Protein AF-A0A2N1ML15-F1 (afdb_monomer_lite)

Secondary structure (DSSP, 8-state):
-HHHHHHHHHHHHHHHHHHHHHHHHTT-SS--HHHHHHHHHHTTSS-SSS-HHHHHHHHS-HHHHHHHS-EEETTTEEES-------------PPPP-

pLDDT: mean 84.33, std 17.14, range [41.22, 97.44]

Foldseek 3Di:
DVVVVVVVVVVVVVLVVQQCVVCVVVVHNDRDPVSVVVVCVVVVNDDPVHHPLNVCVPPPDPVVSQQPDWDADPVRDIPPPPPPPCPPPDPDDDDDDD

Radius of gyration: 20.52 Å; chains: 1; bounding box: 38×36×74 Å

Structure (mmCIF, N/CA/C/O backbone):
data_AF-A0A2N1ML15-F1
#
_entry.id   AF-A0A2N1ML15-F1
#
loop_
_atom_site.group_PDB
_atom_site.id
_atom_site.type_symbol
_atom_site.label_atom_id
_atom_site.label_alt_id
_atom_site.label_comp_id
_atom_site.label_asym_id
_atom_site.label_entity_id
_atom_site.label_seq_id
_atom_site.pdbx_PDB_ins_code
_atom_site.Cartn_x
_atom_site.Cartn_y
_atom_site.Cartn_z
_atom_site.occupancy
_atom_site.B_iso_or_equiv
_atom_site.auth_seq_id
_atom_site.auth_comp_id
_atom_site.auth_asym_id
_atom_site.auth_atom_id
_atom_site.pdbx_PDB_model_num
ATOM 1 N N . MET A 1 1 ? -11.035 11.402 -21.903 1.00 62.81 1 MET A N 1
ATOM 2 C CA . MET A 1 1 ? -11.259 10.092 -21.250 1.00 62.81 1 MET A CA 1
ATOM 3 C C . MET A 1 1 ? -10.051 9.165 -21.411 1.00 62.81 1 MET A C 1
ATOM 5 O O . MET A 1 1 ? -9.718 8.501 -20.445 1.00 62.81 1 MET A O 1
ATOM 9 N N . GLN A 1 2 ? -9.339 9.201 -22.548 1.00 78.75 2 GLN A N 1
ATOM 10 C CA . GLN A 1 2 ? -8.120 8.407 -22.792 1.00 78.75 2 GLN A CA 1
ATOM 11 C C . GLN A 1 2 ? -7.004 8.601 -21.740 1.00 78.75 2 GLN A C 1
ATOM 13 O O . GLN A 1 2 ? -6.493 7.626 -21.214 1.00 78.75 2 GLN A O 1
ATOM 18 N N . MET A 1 3 ? -6.733 9.845 -21.321 1.00 87.25 3 MET A N 1
ATOM 19 C CA . MET A 1 3 ? -5.673 10.161 -20.341 1.00 87.25 3 MET A CA 1
ATOM 20 C C . MET A 1 3 ? -5.790 9.411 -19.003 1.00 87.25 3 MET A C 1
ATOM 22 O O . MET A 1 3 ? -4.783 9.069 -18.396 1.00 87.25 3 MET A O 1
ATOM 26 N N . ALA A 1 4 ? -7.013 9.167 -18.518 1.00 90.56 4 ALA A N 1
ATOM 27 C CA . ALA A 1 4 ? -7.216 8.448 -17.259 1.00 90.56 4 ALA A CA 1
ATOM 28 C C . ALA A 1 4 ? -6.946 6.945 -17.414 1.00 90.56 4 ALA A C 1
ATOM 30 O O . ALA A 1 4 ? -6.452 6.305 -16.489 1.00 90.56 4 ALA A O 1
ATOM 31 N N . PHE A 1 5 ? -7.264 6.390 -18.586 1.00 93.38 5 PHE A N 1
ATOM 32 C CA . PHE A 1 5 ? -6.967 5.000 -18.903 1.00 93.38 5 PHE A CA 1
ATOM 33 C C . PHE A 1 5 ? -5.456 4.785 -19.013 1.00 93.38 5 PHE A C 1
ATOM 35 O O . PHE A 1 5 ? -4.924 3.912 -18.332 1.00 93.38 5 PHE A O 1
ATOM 42 N N . ASP A 1 6 ? -4.771 5.637 -19.777 1.00 93.56 6 ASP A N 1
ATOM 43 C CA . ASP A 1 6 ? -3.320 5.557 -19.967 1.00 93.56 6 ASP A CA 1
ATOM 44 C C . ASP A 1 6 ? -2.581 5.742 -18.630 1.00 93.56 6 ASP A C 1
ATOM 46 O O . ASP A 1 6 ? -1.754 4.915 -18.256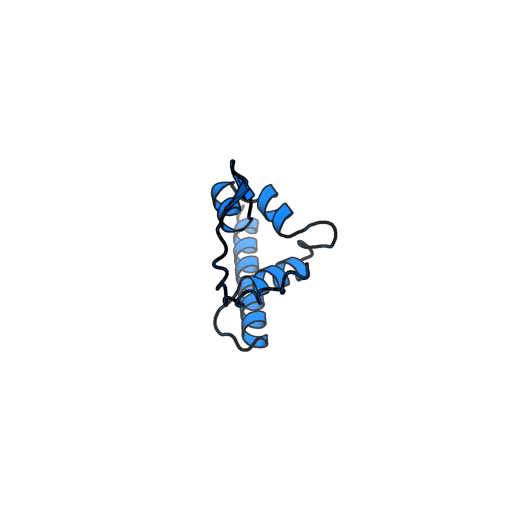 1.00 93.56 6 ASP A O 1
ATOM 50 N N . GLY A 1 7 ? -2.981 6.738 -17.827 1.00 94.50 7 GLY A N 1
ATOM 51 C CA . GLY A 1 7 ? -2.409 6.950 -16.494 1.00 94.50 7 GLY A CA 1
ATOM 52 C C . GLY A 1 7 ? -2.658 5.789 -15.522 1.00 94.50 7 GLY A C 1
ATOM 53 O O . GLY A 1 7 ? -1.839 5.532 -14.644 1.00 94.50 7 GLY A O 1
ATOM 54 N N . THR A 1 8 ? -3.757 5.042 -15.686 1.00 95.31 8 THR A N 1
ATOM 55 C CA . THR A 1 8 ? -3.998 3.826 -14.892 1.00 95.31 8 THR A CA 1
ATOM 56 C C . THR A 1 8 ? -3.031 2.711 -15.289 1.00 95.31 8 THR A C 1
ATOM 58 O O . THR A 1 8 ? -2.541 2.006 -14.412 1.00 95.31 8 THR A O 1
ATOM 61 N N . GLN A 1 9 ? -2.727 2.554 -16.582 1.00 95.88 9 GLN A N 1
ATOM 62 C CA . GLN A 1 9 ? -1.753 1.558 -17.044 1.00 95.88 9 GLN A CA 1
ATOM 63 C C . GLN A 1 9 ? -0.356 1.854 -16.486 1.00 95.88 9 GLN A C 1
ATOM 65 O O . GLN A 1 9 ? 0.255 0.972 -15.886 1.00 95.88 9 GLN A O 1
ATOM 70 N N . GLU A 1 10 ? 0.099 3.106 -16.597 1.00 96.38 10 GLU A N 1
ATOM 71 C CA . GLU A 1 10 ? 1.397 3.542 -16.062 1.00 96.38 10 GLU A CA 1
ATOM 72 C C . GLU A 1 10 ? 1.480 3.344 -14.543 1.00 96.38 10 GLU A C 1
ATOM 74 O O . GLU A 1 10 ? 2.474 2.833 -14.024 1.00 96.38 10 GLU A O 1
ATOM 79 N N . TYR A 1 11 ? 0.407 3.684 -13.820 1.00 95.81 11 TYR A N 1
ATOM 80 C CA . TYR A 1 11 ? 0.340 3.471 -12.377 1.00 95.81 11 TYR A CA 1
ATOM 81 C C . TYR A 1 11 ? 0.450 1.986 -12.009 1.00 95.81 11 TYR A C 1
ATOM 83 O O . TYR A 1 11 ? 1.203 1.634 -11.100 1.00 95.81 11 TYR A O 1
ATOM 91 N N . LEU A 1 12 ? -0.273 1.108 -12.713 1.00 96.81 12 LEU A N 1
ATOM 92 C CA . LEU A 1 12 ? -0.245 -0.334 -12.457 1.00 96.81 12 LEU A CA 1
ATOM 93 C C . LEU A 1 12 ? 1.134 -0.947 -12.748 1.00 96.81 12 LEU A C 1
ATOM 95 O O . LEU A 1 12 ? 1.601 -1.797 -11.986 1.00 96.81 12 LEU A O 1
ATOM 99 N N . GLU A 1 13 ? 1.809 -0.494 -13.803 1.00 97.38 13 GLU A N 1
ATOM 100 C CA . GLU A 1 13 ? 3.179 -0.908 -14.110 1.00 9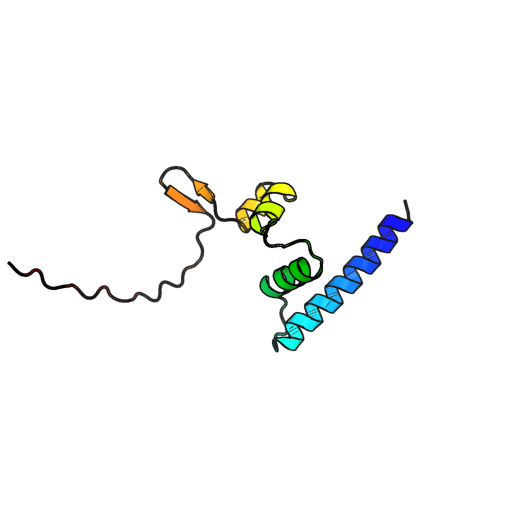7.38 13 GLU A CA 1
ATOM 101 C C . GLU A 1 13 ? 4.152 -0.466 -13.009 1.00 97.38 13 GLU A C 1
ATOM 103 O O . GLU A 1 13 ? 4.950 -1.267 -12.510 1.00 97.38 13 GLU A O 1
ATOM 108 N N . GLN A 1 14 ? 4.036 0.787 -12.561 1.00 96.69 14 GLN A N 1
ATOM 109 C CA . GLN A 1 14 ? 4.875 1.328 -11.500 1.00 96.69 14 GLN A CA 1
ATOM 110 C C . GLN A 1 14 ? 4.716 0.549 -10.188 1.00 96.69 14 GLN A C 1
ATOM 112 O O . GLN A 1 14 ? 5.713 0.099 -9.617 1.00 96.69 14 GLN A O 1
ATOM 117 N N . ILE A 1 15 ? 3.481 0.337 -9.716 1.00 97.19 15 ILE A N 1
ATOM 118 C CA . ILE A 1 15 ? 3.262 -0.386 -8.453 1.00 97.19 15 ILE A CA 1
ATOM 119 C C . ILE A 1 15 ? 3.701 -1.850 -8.548 1.00 97.19 15 ILE A C 1
ATOM 121 O O . ILE A 1 15 ? 4.188 -2.400 -7.562 1.00 97.19 15 ILE A O 1
ATOM 125 N N . SER A 1 16 ? 3.573 -2.485 -9.718 1.00 96.44 16 SER A N 1
ATOM 126 C CA . SER A 1 16 ? 4.044 -3.856 -9.934 1.00 96.44 16 SER A CA 1
ATOM 127 C C . SER A 1 16 ? 5.562 -3.949 -9.748 1.00 96.44 16 SER A C 1
ATOM 129 O O . SER A 1 16 ? 6.056 -4.819 -9.024 1.00 96.44 16 SER A O 1
ATOM 131 N N . ASN A 1 17 ? 6.305 -3.003 -10.327 1.00 97.12 17 ASN A N 1
ATOM 132 C CA . ASN A 1 17 ? 7.758 -2.922 -10.179 1.00 97.12 17 ASN A CA 1
ATOM 133 C C . ASN A 1 17 ? 8.1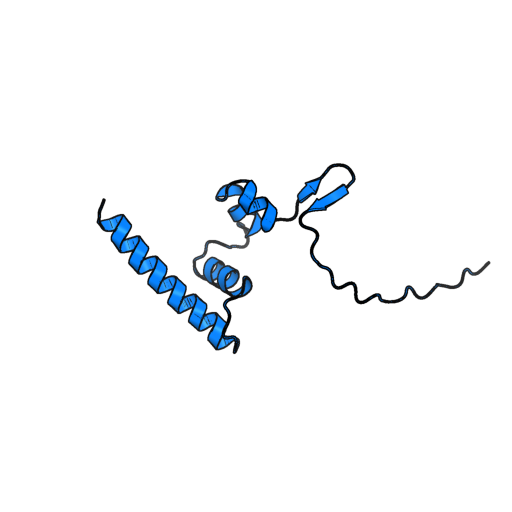81 -2.650 -8.725 1.00 97.12 17 ASN A C 1
ATOM 135 O O . ASN A 1 17 ? 9.111 -3.288 -8.218 1.00 97.12 17 ASN A O 1
ATOM 139 N N . ASP A 1 18 ? 7.473 -1.759 -8.027 1.00 97.19 18 ASP A N 1
ATOM 140 C CA . ASP A 1 18 ? 7.729 -1.466 -6.613 1.00 97.19 18 ASP A CA 1
ATOM 141 C C . ASP A 1 18 ? 7.496 -2.696 -5.722 1.00 97.19 18 ASP A C 1
ATOM 143 O O . ASP A 1 18 ? 8.350 -3.042 -4.899 1.00 97.19 18 ASP A O 1
ATOM 147 N N . LEU A 1 19 ? 6.379 -3.407 -5.910 1.00 97.44 19 LEU A N 1
ATOM 148 C CA . LEU A 1 19 ? 6.065 -4.615 -5.142 1.00 97.44 19 LEU A CA 1
ATOM 149 C C . LEU A 1 19 ? 7.082 -5.732 -5.392 1.00 97.44 19 LEU A C 1
ATOM 151 O O . LEU A 1 19 ? 7.522 -6.383 -4.441 1.00 97.44 19 LEU A O 1
ATOM 155 N N . ASN A 1 20 ? 7.500 -5.923 -6.646 1.00 96.81 20 ASN A N 1
ATOM 156 C CA . ASN A 1 20 ? 8.528 -6.903 -6.984 1.00 96.81 20 ASN A CA 1
ATOM 157 C C . ASN A 1 20 ? 9.872 -6.561 -6.319 1.00 96.81 20 ASN A C 1
ATOM 159 O O . ASN A 1 20 ? 10.560 -7.437 -5.790 1.00 96.81 20 ASN A O 1
ATOM 163 N N . THR A 1 21 ? 10.219 -5.273 -6.268 1.00 97.12 21 THR A N 1
ATOM 164 C CA . THR A 1 21 ? 11.418 -4.790 -5.573 1.00 97.12 21 THR A CA 1
ATOM 165 C C . THR A 1 21 ? 11.342 -5.076 -4.072 1.00 97.12 21 THR A C 1
ATOM 167 O O . THR A 1 21 ? 12.325 -5.533 -3.486 1.00 97.12 21 THR A O 1
ATOM 170 N N . TYR A 1 22 ? 10.187 -4.870 -3.430 1.00 97.06 22 TYR A N 1
ATOM 171 C CA . TYR A 1 22 ? 10.015 -5.137 -1.994 1.00 97.06 22 TYR A CA 1
ATOM 172 C C . TYR A 1 22 ? 10.091 -6.630 -1.663 1.00 97.06 22 TYR A C 1
ATOM 174 O O . TYR A 1 22 ? 10.776 -7.015 -0.708 1.00 97.06 22 TYR A O 1
ATOM 182 N N . ALA A 1 23 ? 9.461 -7.479 -2.480 1.00 96.56 23 ALA A N 1
ATOM 183 C CA . ALA A 1 23 ? 9.559 -8.928 -2.341 1.00 96.56 23 ALA A CA 1
ATOM 184 C C . ALA A 1 23 ? 11.011 -9.407 -2.529 1.00 96.56 23 ALA A C 1
ATOM 186 O O . ALA A 1 23 ? 11.548 -10.103 -1.659 1.00 96.56 23 ALA A O 1
ATOM 187 N N . SER A 1 24 ? 11.685 -8.931 -3.583 1.00 96.25 24 SER A N 1
ATOM 188 C CA . SER A 1 24 ? 13.087 -9.250 -3.890 1.00 96.25 24 SER A CA 1
ATOM 189 C C . SER A 1 24 ? 14.044 -8.796 -2.787 1.00 96.25 24 SER A C 1
ATOM 191 O O . SER A 1 24 ? 14.921 -9.554 -2.371 1.00 96.25 24 SER A O 1
ATOM 193 N N . HIS A 1 25 ? 13.845 -7.593 -2.237 1.00 95.88 25 HIS A N 1
ATOM 194 C CA . HIS A 1 25 ? 14.629 -7.078 -1.111 1.00 95.88 25 HIS A CA 1
ATOM 195 C C . HIS A 1 25 ? 14.492 -7.969 0.1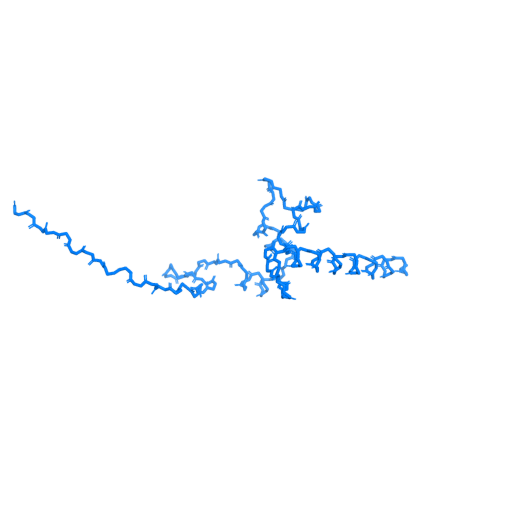34 1.00 95.88 25 HIS A C 1
ATOM 197 O O . HIS A 1 25 ? 15.450 -8.175 0.879 1.00 95.88 25 HIS A O 1
ATOM 203 N N . ALA A 1 26 ? 13.312 -8.554 0.345 1.00 94.56 26 ALA A N 1
ATOM 204 C CA . ALA A 1 26 ? 13.063 -9.520 1.409 1.00 94.56 26 ALA A CA 1
ATOM 205 C C . ALA A 1 26 ? 13.428 -10.973 1.035 1.00 94.56 26 ALA A C 1
ATOM 207 O O . ALA A 1 26 ? 13.104 -11.881 1.803 1.00 94.56 26 ALA A O 1
ATOM 208 N N . LYS A 1 27 ? 14.094 -11.202 -0.110 1.00 95.31 27 LYS A N 1
ATOM 209 C CA . LYS A 1 27 ? 14.464 -12.523 -0.657 1.00 95.31 27 LYS A CA 1
ATOM 210 C C . LYS A 1 27 ? 13.270 -13.469 -0.838 1.00 95.31 27 LYS A C 1
ATOM 212 O O . LYS A 1 27 ? 13.386 -14.674 -0.618 1.00 95.31 27 LYS A O 1
ATOM 217 N N . ARG A 1 28 ? 12.109 -12.922 -1.195 1.00 95.00 28 ARG A N 1
ATOM 218 C CA . ARG A 1 28 ? 10.886 -13.671 -1.501 1.00 95.00 28 ARG A CA 1
ATOM 219 C C . ARG A 1 28 ? 10.555 -13.520 -2.979 1.00 95.00 28 ARG A C 1
ATOM 221 O O . ARG A 1 28 ? 10.686 -12.435 -3.526 1.00 95.00 28 ARG A O 1
ATOM 228 N N . GLU A 1 29 ? 10.057 -14.594 -3.580 1.00 93.25 29 GLU A N 1
ATOM 229 C CA . GLU A 1 29 ? 9.515 -14.568 -4.947 1.00 93.25 29 GLU A CA 1
ATOM 230 C C . GLU A 1 29 ? 8.021 -14.211 -4.967 1.00 93.25 29 GLU A C 1
ATOM 232 O O . GLU A 1 29 ? 7.496 -13.754 -5.976 1.00 93.25 29 GLU A O 1
ATOM 237 N N . VAL A 1 30 ? 7.327 -14.391 -3.836 1.00 95.75 30 VAL A N 1
ATOM 238 C CA . VAL A 1 30 ? 5.891 -14.120 -3.700 1.00 95.75 30 VAL A CA 1
ATOM 239 C C . VAL A 1 30 ? 5.665 -12.805 -2.956 1.00 95.75 30 VAL A C 1
ATOM 241 O O . VAL A 1 30 ? 6.165 -12.610 -1.838 1.00 95.75 30 VAL A O 1
ATOM 244 N N . ILE A 1 31 ? 4.868 -11.931 -3.571 1.00 95.31 31 ILE A N 1
ATOM 245 C CA . ILE A 1 31 ? 4.395 -10.673 -2.984 1.00 95.31 31 ILE A CA 1
ATOM 246 C C . ILE A 1 31 ? 3.440 -10.994 -1.831 1.00 95.31 31 ILE A C 1
ATOM 248 O O . ILE A 1 31 ? 2.531 -11.812 -1.965 1.00 95.31 31 ILE A O 1
ATOM 252 N N . GLN A 1 32 ? 3.653 -10.354 -0.684 1.00 94.44 32 GLN A N 1
ATOM 253 C CA . GLN A 1 32 ? 2.829 -10.526 0.512 1.00 94.44 32 GLN A CA 1
ATOM 254 C C . GLN A 1 32 ? 2.087 -9.236 0.867 1.00 94.44 32 GLN A C 1
ATOM 256 O O . GLN A 1 32 ? 2.464 -8.141 0.459 1.00 94.44 32 GLN A O 1
ATOM 261 N N . GLU A 1 33 ? 1.081 -9.354 1.737 1.00 92.56 33 GLU A N 1
ATOM 262 C CA . GLU A 1 33 ? 0.308 -8.224 2.279 1.00 92.56 33 GLU A CA 1
ATOM 263 C C . GLU A 1 33 ? 1.201 -7.111 2.854 1.00 92.56 33 GLU A C 1
ATOM 265 O O . GLU A 1 33 ? 0.918 -5.924 2.716 1.00 92.56 33 GLU A O 1
ATOM 270 N N . LYS A 1 34 ? 2.332 -7.485 3.465 1.00 93.56 34 LYS A N 1
ATOM 271 C CA . LYS A 1 34 ? 3.300 -6.541 4.042 1.00 93.56 34 LYS A CA 1
ATOM 272 C C . LYS A 1 34 ? 3.928 -5.616 3.000 1.00 93.56 34 LYS A C 1
ATOM 274 O O . LYS A 1 34 ? 4.222 -4.470 3.329 1.00 93.56 34 LYS A O 1
ATOM 279 N N . ASP A 1 35 ? 4.126 -6.104 1.778 1.00 95.81 35 ASP A N 1
ATOM 280 C CA . ASP A 1 35 ? 4.707 -5.317 0.689 1.00 95.81 35 ASP A CA 1
ATOM 281 C C . ASP A 1 35 ? 3.707 -4.250 0.223 1.00 95.81 35 ASP A C 1
ATOM 283 O O . ASP A 1 35 ? 4.077 -3.093 0.033 1.00 95.81 35 ASP A O 1
ATOM 287 N N . VAL A 1 36 ? 2.419 -4.605 0.160 1.00 95.12 36 VAL A N 1
ATOM 288 C CA . VAL A 1 36 ? 1.324 -3.671 -0.150 1.00 95.12 36 VAL A CA 1
ATOM 289 C C . VAL A 1 36 ? 1.167 -2.623 0.954 1.00 95.12 36 VAL A C 1
ATOM 291 O O . VAL A 1 36 ? 1.074 -1.431 0.668 1.00 95.12 36 VAL A O 1
ATOM 294 N N . LEU A 1 37 ? 1.226 -3.032 2.226 1.00 94.81 37 LEU A N 1
ATOM 295 C CA . LEU A 1 37 ? 1.199 -2.096 3.355 1.00 94.81 37 LEU A CA 1
ATOM 296 C C . LEU A 1 37 ? 2.383 -1.119 3.319 1.00 94.81 37 LEU A C 1
ATOM 298 O O . LEU A 1 37 ? 2.219 0.061 3.630 1.00 94.81 37 LEU A O 1
ATOM 302 N N . LEU A 1 38 ? 3.577 -1.588 2.941 1.00 95.69 38 LEU A N 1
ATOM 303 C CA . LEU A 1 38 ? 4.748 -0.728 2.774 1.00 95.69 38 LEU A CA 1
ATOM 304 C C . LEU A 1 38 ? 4.564 0.257 1.612 1.00 95.69 38 LEU A C 1
ATOM 306 O O . LEU A 1 38 ? 4.860 1.441 1.780 1.00 95.69 38 LEU A O 1
ATOM 310 N N . LEU A 1 39 ? 4.045 -0.205 0.472 1.00 96.81 39 LEU A N 1
ATOM 311 C CA . LEU A 1 39 ? 3.745 0.643 -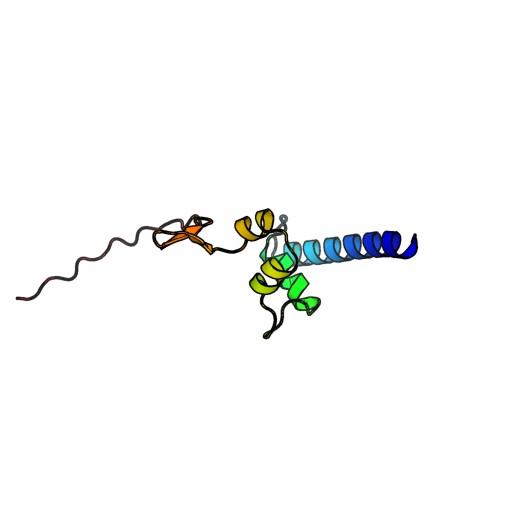0.682 1.00 96.81 39 LEU A CA 1
ATOM 312 C C . LEU A 1 39 ? 2.769 1.765 -0.309 1.00 96.81 39 LEU A C 1
ATOM 314 O O . LEU A 1 39 ? 3.069 2.937 -0.521 1.00 96.81 39 LEU A O 1
ATOM 318 N N . MET A 1 40 ? 1.643 1.426 0.323 1.00 95.81 40 MET A N 1
ATOM 319 C CA . MET A 1 40 ? 0.625 2.401 0.731 1.00 95.81 40 MET A CA 1
ATOM 320 C C . MET A 1 40 ? 1.154 3.413 1.758 1.00 95.81 40 MET A C 1
ATOM 322 O O . MET A 1 40 ? 0.764 4.581 1.733 1.00 95.81 40 MET A O 1
ATOM 326 N N . LYS A 1 41 ? 2.073 3.002 2.643 1.00 95.62 41 LYS A N 1
ATOM 327 C CA . LYS A 1 41 ? 2.785 3.927 3.541 1.00 95.62 41 LYS A CA 1
ATOM 328 C C . LYS A 1 41 ? 3.689 4.885 2.771 1.00 95.62 41 LYS A C 1
ATOM 330 O O . LYS A 1 41 ? 3.692 6.077 3.051 1.00 95.62 41 LYS A O 1
ATOM 335 N N . ARG A 1 42 ? 4.440 4.385 1.786 1.00 95.88 42 ARG A N 1
ATOM 336 C CA . ARG A 1 42 ? 5.336 5.207 0.953 1.00 95.88 42 ARG A CA 1
ATOM 337 C C . ARG A 1 42 ? 4.579 6.175 0.046 1.00 95.88 42 ARG A C 1
ATOM 339 O O . ARG A 1 42 ? 5.065 7.274 -0.183 1.00 95.88 42 ARG A O 1
ATOM 346 N N . GLN A 1 43 ? 3.387 5.796 -0.409 1.00 95.56 43 GLN A N 1
ATOM 347 C CA . GLN A 1 43 ? 2.469 6.676 -1.136 1.00 95.56 43 GLN A CA 1
ATOM 348 C C . GLN A 1 43 ? 1.790 7.722 -0.229 1.00 95.56 43 GLN A C 1
ATOM 350 O O . GLN A 1 43 ? 1.099 8.602 -0.729 1.00 95.56 43 GLN A O 1
ATOM 355 N N . GLY A 1 44 ? 1.970 7.643 1.097 1.00 95.38 44 GLY A N 1
ATOM 356 C CA . GLY A 1 44 ? 1.368 8.572 2.056 1.00 95.38 44 GLY A CA 1
ATOM 357 C C . GLY A 1 44 ? -0.118 8.327 2.332 1.00 95.38 44 GLY A C 1
ATOM 358 O O . GLY A 1 44 ? -0.765 9.173 2.942 1.00 95.38 44 GLY A O 1
ATOM 359 N N . LEU A 1 45 ? -0.667 7.182 1.909 1.00 94.88 45 LEU A N 1
ATOM 360 C CA . LEU A 1 45 ? -2.061 6.808 2.170 1.00 94.88 45 LEU A CA 1
ATOM 361 C C . LEU A 1 45 ? -2.245 6.350 3.620 1.00 94.88 45 LEU A C 1
ATOM 363 O O . LEU A 1 45 ? -3.190 6.759 4.295 1.00 94.88 45 LEU A O 1
ATOM 367 N N . ILE A 1 46 ? -1.319 5.518 4.105 1.00 95.62 46 ILE A N 1
ATOM 368 C CA . ILE A 1 46 ? -1.294 5.061 5.497 1.00 95.62 46 ILE A CA 1
ATOM 369 C C . ILE A 1 46 ? -0.391 5.999 6.292 1.00 95.62 46 ILE A C 1
ATOM 371 O O . ILE A 1 46 ? 0.821 6.044 6.074 1.00 95.62 46 ILE A O 1
ATOM 375 N N . THR A 1 47 ? -0.988 6.716 7.237 1.00 94.38 47 THR A N 1
ATOM 376 C CA . THR A 1 47 ? -0.307 7.672 8.117 1.00 94.38 47 THR A CA 1
ATOM 377 C C . THR A 1 47 ? -0.670 7.393 9.573 1.00 94.38 47 THR A C 1
ATOM 379 O O . THR A 1 47 ? -1.442 6.488 9.874 1.00 94.38 47 THR A O 1
ATOM 382 N N . GLU A 1 48 ? -0.150 8.186 10.508 1.00 89.56 48 GLU A N 1
ATOM 383 C CA . GLU A 1 48 ? -0.548 8.099 11.921 1.00 89.56 48 GLU A CA 1
ATOM 384 C C . GLU A 1 48 ? -2.039 8.407 12.141 1.00 89.56 48 GLU A C 1
ATOM 386 O O . GLU A 1 48 ? -2.624 7.956 13.121 1.00 89.56 48 GLU A O 1
ATOM 391 N N . LYS A 1 49 ? -2.661 9.163 11.226 1.00 91.31 49 LYS A N 1
ATOM 392 C CA . LYS A 1 49 ? -4.081 9.538 11.296 1.00 91.31 49 LYS A CA 1
ATOM 393 C C . LYS A 1 49 ? -4.987 8.605 10.491 1.00 91.31 49 LYS A C 1
ATOM 395 O O . LYS A 1 49 ? -6.165 8.492 10.810 1.00 91.31 49 LYS A O 1
ATOM 400 N N . SER A 1 50 ? -4.456 7.966 9.448 1.00 91.81 50 SER A N 1
ATOM 401 C CA . SER A 1 50 ? -5.183 7.052 8.561 1.00 91.81 50 SER A CA 1
ATOM 402 C C . SER A 1 50 ? -4.602 5.645 8.663 1.00 91.81 50 SER A C 1
ATOM 404 O O . SER A 1 50 ? -3.547 5.349 8.097 1.00 91.81 50 SER A O 1
ATOM 406 N N . THR A 1 51 ? -5.290 4.768 9.394 1.00 92.62 51 THR A N 1
ATOM 407 C CA . THR A 1 51 ? -4.901 3.360 9.493 1.00 92.62 51 THR A CA 1
ATOM 408 C C . THR A 1 51 ? -5.318 2.595 8.241 1.00 92.62 51 THR A C 1
ATOM 410 O O . THR A 1 51 ? -6.142 3.045 7.446 1.00 92.62 51 THR A O 1
ATOM 413 N N . PHE A 1 52 ? -4.732 1.419 8.036 1.00 91.50 52 PHE A N 1
ATOM 414 C CA . PHE A 1 52 ? -5.104 0.573 6.907 1.00 91.50 52 PHE A CA 1
ATOM 415 C C . PHE A 1 52 ? -6.570 0.131 7.004 1.00 91.50 52 PHE A C 1
ATOM 417 O O . PHE A 1 52 ? -7.296 0.166 6.016 1.00 91.50 52 PHE A O 1
ATOM 424 N N . GLU A 1 53 ? -7.018 -0.216 8.209 1.00 90.81 53 GLU A N 1
ATOM 425 C CA . GLU A 1 53 ? -8.379 -0.663 8.484 1.00 90.81 53 GLU A CA 1
ATOM 426 C C . GLU A 1 53 ? -9.410 0.424 8.157 1.00 90.81 53 GLU A C 1
ATOM 428 O O . GLU A 1 53 ? -10.429 0.124 7.538 1.00 90.81 53 GLU A O 1
ATOM 433 N N . SER A 1 54 ? -9.127 1.694 8.480 1.00 91.50 54 SER A N 1
ATOM 434 C CA . SER A 1 54 ? -10.053 2.788 8.172 1.00 91.50 54 SER A CA 1
ATOM 435 C C . SER A 1 54 ? -10.169 3.052 6.669 1.00 91.50 54 SER A C 1
ATOM 437 O O . SER A 1 54 ? -11.263 3.329 6.178 1.00 91.50 54 SER A O 1
ATOM 439 N N . LEU A 1 55 ? -9.073 2.908 5.914 1.00 93.19 55 LEU A N 1
ATOM 440 C CA . LEU A 1 55 ? -9.102 2.992 4.449 1.00 93.19 55 LEU A CA 1
ATOM 441 C C . LEU A 1 55 ? -9.917 1.847 3.840 1.00 93.19 55 LEU A C 1
ATOM 443 O O . LEU A 1 55 ? -10.683 2.064 2.902 1.00 93.19 55 LEU A O 1
ATOM 447 N N . VAL A 1 56 ? -9.777 0.635 4.381 1.00 93.25 56 VAL A N 1
ATOM 448 C CA . VAL A 1 56 ? -10.539 -0.529 3.918 1.00 93.25 56 VAL A CA 1
ATOM 449 C C . VAL A 1 56 ? -12.036 -0.312 4.123 1.00 93.25 56 VAL A C 1
ATOM 451 O O . VAL A 1 56 ? -12.817 -0.490 3.193 1.00 93.25 56 VAL A O 1
ATOM 454 N N . GLU A 1 57 ? -12.443 0.135 5.308 1.00 90.06 57 GLU A N 1
ATOM 455 C CA . GLU A 1 57 ? -13.852 0.408 5.609 1.00 90.06 57 GLU A CA 1
ATOM 456 C C . GLU A 1 57 ? -14.447 1.532 4.751 1.00 90.06 57 GLU A C 1
ATOM 458 O O . GLU A 1 57 ? -15.627 1.479 4.409 1.00 90.06 57 GLU A O 1
ATOM 463 N N . GLN A 1 58 ? -13.645 2.537 4.391 1.00 92.81 58 GLN A N 1
ATOM 464 C CA . GLN A 1 58 ? -14.107 3.689 3.621 1.00 92.81 58 GLN A CA 1
ATOM 465 C C . GLN A 1 58 ? -14.240 3.403 2.119 1.00 92.81 58 GLN A C 1
ATOM 467 O O . GLN A 1 58 ? -15.178 3.895 1.490 1.00 92.81 58 GLN A O 1
ATOM 472 N N . TYR A 1 59 ? -13.287 2.673 1.531 1.00 94.25 59 TYR A N 1
ATOM 473 C CA . TYR A 1 59 ? -13.164 2.557 0.073 1.00 94.25 59 TYR A CA 1
ATOM 474 C C . TYR A 1 59 ? -13.543 1.184 -0.487 1.00 94.25 59 TYR A C 1
ATOM 476 O O . TYR A 1 59 ? -13.776 1.085 -1.693 1.00 94.25 59 TYR A O 1
ATOM 484 N N . LEU A 1 60 ? -13.618 0.131 0.338 1.00 94.06 60 LEU A N 1
ATOM 485 C CA . LEU A 1 60 ? -14.026 -1.195 -0.124 1.00 94.06 60 LEU A CA 1
ATOM 486 C C . LEU A 1 60 ? -15.491 -1.514 0.219 1.00 94.06 60 LEU A C 1
ATOM 488 O O . LEU A 1 60 ? -15.969 -1.195 1.310 1.00 94.06 60 LEU A O 1
ATOM 492 N N . PRO A 1 61 ? -16.206 -2.209 -0.687 1.00 95.19 61 PRO A N 1
ATOM 493 C CA . PRO A 1 61 ? -17.480 -2.843 -0.375 1.00 95.19 61 PRO A CA 1
ATOM 494 C C . PRO A 1 61 ? -17.374 -3.798 0.816 1.00 95.19 61 PRO A C 1
ATOM 496 O O . PRO A 1 61 ? -16.337 -4.424 1.056 1.00 95.19 61 PRO A O 1
ATOM 499 N N . ARG A 1 62 ? -18.486 -3.953 1.541 1.00 89.06 62 ARG A N 1
ATOM 500 C CA . ARG A 1 62 ? -18.540 -4.694 2.807 1.00 89.06 62 ARG A CA 1
ATOM 501 C C . ARG A 1 62 ? -18.067 -6.140 2.669 1.00 89.06 62 ARG A C 1
ATOM 503 O O . ARG A 1 62 ? -17.470 -6.672 3.601 1.00 89.06 62 ARG A O 1
ATOM 510 N N . GLU A 1 63 ? -18.337 -6.766 1.532 1.00 90.38 63 GLU A N 1
ATOM 511 C CA . GLU A 1 63 ? -17.971 -8.147 1.229 1.00 90.38 63 GLU A CA 1
ATOM 512 C C . GLU A 1 63 ? -16.452 -8.331 1.256 1.00 90.38 63 GLU A C 1
ATOM 514 O O . GLU A 1 63 ? -15.966 -9.276 1.866 1.00 90.38 63 GLU A O 1
ATOM 519 N N . LEU A 1 64 ? -15.709 -7.392 0.665 1.00 90.56 64 LEU A N 1
ATOM 520 C CA . LEU A 1 64 ? -14.248 -7.432 0.619 1.00 90.56 64 LEU A CA 1
ATOM 521 C C . LEU A 1 64 ? -13.633 -7.004 1.954 1.00 90.56 64 LEU A C 1
ATOM 523 O O . LEU A 1 64 ? -12.671 -7.614 2.417 1.00 90.56 64 LEU A O 1
ATOM 527 N N . SER A 1 65 ? -14.213 -6.000 2.615 1.00 89.12 65 SER A N 1
ATOM 528 C CA . SER A 1 65 ? -13.725 -5.530 3.917 1.00 89.12 65 SER A CA 1
ATOM 529 C C . SER A 1 65 ? -13.808 -6.613 4.998 1.00 89.12 65 SER A C 1
ATOM 531 O O . SER A 1 65 ? -12.920 -6.692 5.845 1.00 89.12 65 SER A O 1
ATOM 533 N N . ASN A 1 66 ? -14.822 -7.486 4.945 1.00 87.94 66 ASN A N 1
ATOM 534 C CA . ASN A 1 66 ? -14.988 -8.608 5.877 1.00 87.94 66 ASN A CA 1
ATOM 535 C C . ASN A 1 66 ? -13.877 -9.671 5.782 1.00 87.94 66 ASN A C 1
ATOM 537 O O . ASN A 1 66 ? -13.662 -10.391 6.754 1.00 87.94 66 ASN A O 1
ATOM 541 N N . GLU A 1 67 ? -13.192 -9.794 4.643 1.00 86.38 67 GLU A N 1
ATOM 542 C CA . GLU A 1 67 ? -12.087 -10.753 4.472 1.00 86.38 67 GLU A CA 1
ATOM 543 C C . GLU A 1 67 ? -10.787 -10.255 5.121 1.00 86.38 67 GLU A C 1
ATOM 545 O O . GLU A 1 67 ? -9.927 -11.044 5.512 1.00 86.38 67 GLU A O 1
ATOM 550 N N . ILE A 1 68 ? -10.646 -8.935 5.262 1.00 85.19 68 ILE A N 1
ATOM 551 C CA . ILE A 1 68 ? -9.401 -8.283 5.678 1.00 85.19 68 ILE A CA 1
ATOM 552 C C . ILE A 1 68 ? -9.493 -7.804 7.133 1.00 85.19 68 ILE A C 1
ATOM 554 O O . ILE A 1 68 ? -8.579 -8.038 7.929 1.00 85.19 68 ILE A O 1
ATOM 558 N N . CYS A 1 69 ? -10.591 -7.131 7.494 1.00 85.62 69 CYS A N 1
ATOM 559 C CA . CYS A 1 69 ? -10.773 -6.521 8.807 1.00 85.62 69 CYS A CA 1
ATOM 560 C C . CYS A 1 69 ? -11.595 -7.434 9.732 1.00 85.62 69 CYS A C 1
ATOM 562 O O . CYS A 1 69 ? -12.727 -7.799 9.396 1.00 85.62 69 CYS A O 1
ATOM 564 N N . PRO A 1 70 ? -11.070 -7.801 10.915 1.00 83.94 70 PRO A N 1
ATOM 565 C CA . PRO A 1 70 ? -11.829 -8.581 11.871 1.00 83.94 70 PRO A CA 1
ATOM 566 C C . PRO A 1 70 ? -12.952 -7.753 12.501 1.00 83.94 70 PRO A C 1
ATOM 568 O O . PRO A 1 70 ? -12.708 -6.703 13.087 1.00 83.94 70 PRO A O 1
ATOM 571 N N . TYR A 1 71 ? -14.175 -8.275 12.472 1.00 84.25 71 TYR A N 1
ATOM 572 C CA . TYR A 1 71 ? -15.334 -7.684 13.132 1.00 84.25 71 TYR A CA 1
ATOM 573 C C . TYR A 1 71 ? -15.993 -8.675 14.095 1.00 84.25 71 TYR A C 1
ATOM 575 O O . TYR A 1 71 ? -15.954 -9.897 13.917 1.00 84.25 71 TYR A O 1
ATOM 583 N N . ALA A 1 72 ? -16.609 -8.140 15.148 1.00 84.81 72 ALA A N 1
ATOM 584 C CA . ALA A 1 72 ? -17.356 -8.935 16.113 1.00 84.81 72 ALA A CA 1
ATOM 585 C C . ALA A 1 72 ? -18.795 -9.162 15.632 1.00 84.81 72 ALA A C 1
ATOM 587 O O . ALA A 1 72 ? -19.479 -8.242 15.181 1.00 84.81 72 ALA A O 1
ATOM 588 N N . ARG A 1 73 ? -19.275 -10.396 15.769 1.00 83.56 73 ARG A N 1
ATOM 589 C CA . ARG A 1 73 ? -20.684 -10.771 15.613 1.00 83.56 73 ARG A CA 1
ATOM 590 C C . ARG A 1 73 ? -21.305 -11.037 16.989 1.00 83.56 73 ARG A C 1
ATOM 592 O O . ARG A 1 73 ? -20.588 -11.220 17.975 1.00 83.56 73 ARG A O 1
ATOM 599 N N . SER A 1 74 ? -22.640 -11.071 17.046 1.00 87.06 74 SER A N 1
ATOM 600 C CA . SER A 1 74 ? -23.394 -11.477 18.241 1.00 87.06 74 SER A CA 1
ATOM 601 C C . SER A 1 74 ? -22.819 -12.759 18.856 1.00 87.06 74 SER A C 1
ATOM 603 O O . SER A 1 74 ? -22.437 -13.680 18.132 1.00 87.06 74 SER A O 1
ATOM 605 N N . GLY A 1 75 ? -22.717 -12.787 20.187 1.00 86.44 75 GLY A N 1
ATOM 606 C CA . GLY A 1 75 ? -22.017 -13.841 20.925 1.00 86.44 75 GLY A CA 1
ATOM 607 C C . GLY A 1 75 ? -20.502 -13.629 21.068 1.00 86.44 75 GLY A C 1
ATOM 608 O O . GLY A 1 75 ? -19.797 -14.582 21.383 1.00 86.44 75 GLY A O 1
ATOM 609 N N . ASN A 1 76 ? -19.995 -12.408 20.838 1.00 86.12 76 ASN A N 1
ATOM 610 C CA . ASN A 1 76 ? -18.570 -12.043 20.918 1.00 86.12 76 ASN A CA 1
ATOM 611 C C . ASN A 1 76 ? -17.648 -12.928 20.053 1.00 86.12 76 ASN A C 1
ATOM 613 O O . ASN A 1 76 ? -16.510 -13.220 20.422 1.00 86.12 76 ASN A O 1
ATOM 617 N N . ILE A 1 77 ? -18.130 -13.352 18.883 1.00 83.94 77 ILE A N 1
ATOM 618 C CA . ILE A 1 77 ? -17.347 -14.153 17.934 1.00 83.94 77 ILE A CA 1
ATOM 619 C C . ILE A 1 77 ? -16.694 -13.210 16.924 1.00 83.94 77 ILE A C 1
ATOM 621 O O . ILE A 1 77 ? -17.390 -12.446 16.258 1.00 83.94 77 ILE A O 1
ATOM 625 N N . VAL A 1 78 ? -15.367 -13.271 16.794 1.00 83.44 78 VAL A N 1
ATOM 626 C CA . VAL A 1 78 ? -14.602 -12.455 15.838 1.00 83.44 78 VAL A CA 1
ATOM 627 C C . VAL A 1 78 ? -14.454 -13.205 14.512 1.00 83.44 78 VAL A C 1
ATOM 629 O O . VAL A 1 78 ? -13.981 -14.343 14.497 1.00 83.44 78 VAL A O 1
ATOM 632 N N . TYR A 1 79 ? -14.851 -12.566 13.412 1.00 80.94 79 TYR A N 1
ATOM 633 C CA . TYR A 1 79 ? -14.704 -13.052 12.037 1.00 80.94 79 TYR A CA 1
ATOM 634 C C . TYR A 1 79 ? -13.830 -12.072 11.240 1.00 80.94 79 TYR A C 1
ATOM 636 O O . TYR A 1 79 ? -14.020 -10.877 11.430 1.00 80.94 79 TYR A O 1
ATOM 644 N N . PRO A 1 80 ? -12.920 -12.521 10.358 1.00 80.69 80 PRO A N 1
ATOM 645 C CA . PRO A 1 80 ? -12.587 -13.911 10.077 1.00 80.69 80 PRO A CA 1
ATOM 646 C C . PRO A 1 80 ? -11.770 -14.524 11.222 1.00 80.69 80 PRO A C 1
ATOM 648 O O . PRO A 1 80 ? -10.999 -13.850 11.910 1.00 80.69 80 PRO A O 1
ATOM 651 N N . GLN A 1 81 ? -11.947 -15.827 11.455 1.00 73.38 81 GLN A N 1
ATOM 652 C CA . GLN A 1 81 ? -11.171 -16.528 12.476 1.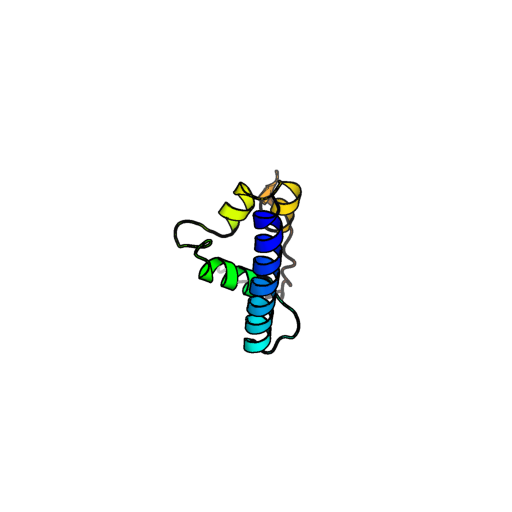00 73.38 81 GLN A CA 1
ATOM 653 C C . GLN A 1 81 ? -9.740 -16.671 11.965 1.00 73.38 81 GLN A C 1
ATOM 655 O O . GLN A 1 81 ? -9.446 -17.574 11.182 1.00 73.38 81 GLN A O 1
ATOM 660 N N . LYS A 1 82 ? -8.842 -15.770 12.388 1.00 66.00 82 LYS A N 1
ATOM 661 C CA . LYS A 1 82 ? -7.404 -15.940 12.151 1.00 66.00 82 LYS A CA 1
ATOM 662 C C . LYS A 1 82 ? -7.042 -17.364 12.556 1.00 66.00 82 LYS A C 1
ATOM 664 O O . LYS A 1 82 ? -7.332 -17.773 13.684 1.00 66.00 82 LYS A O 1
ATOM 669 N N . GLN A 1 83 ? -6.412 -18.107 11.644 1.00 52.31 83 GLN A N 1
ATOM 670 C CA . GLN A 1 83 ? -5.797 -19.391 11.952 1.00 52.31 83 GLN A CA 1
ATOM 671 C C . GLN A 1 83 ? -4.622 -19.116 12.891 1.00 52.31 83 GLN A C 1
ATOM 673 O O . GLN A 1 83 ? -3.459 -19.101 12.498 1.00 52.31 83 GLN A O 1
ATOM 678 N N . PHE A 1 84 ? -4.914 -18.826 14.156 1.00 46.72 84 PHE A N 1
ATOM 679 C CA . PHE A 1 84 ? -3.927 -18.953 15.197 1.00 46.72 84 PHE A CA 1
ATOM 680 C C . PHE A 1 84 ? -3.547 -20.426 15.160 1.00 46.72 84 PHE A C 1
ATOM 682 O O . PHE A 1 84 ? -4.310 -21.279 15.619 1.00 46.72 84 PHE A O 1
ATOM 689 N N . SER A 1 85 ? -2.377 -20.737 14.603 1.00 42.78 85 SER A N 1
ATOM 690 C CA . SER A 1 85 ? -1.672 -21.944 14.990 1.00 42.78 85 SER A CA 1
ATOM 691 C C . SER A 1 85 ? -1.437 -21.787 16.488 1.00 42.78 85 SER A C 1
ATOM 693 O O . SER A 1 85 ? -0.474 -21.180 16.953 1.00 42.78 85 SER A O 1
ATOM 695 N N . ARG A 1 86 ? -2.412 -22.236 17.282 1.00 43.94 86 ARG A N 1
ATOM 696 C CA . ARG A 1 86 ? -2.267 -22.364 18.719 1.00 43.94 86 ARG A CA 1
ATOM 697 C C . ARG A 1 86 ? -1.163 -23.397 18.893 1.00 43.94 86 ARG A C 1
ATOM 699 O O . ARG A 1 86 ? -1.437 -24.588 18.988 1.00 43.94 86 ARG A O 1
ATOM 706 N N . LYS A 1 87 ? 0.100 -22.964 18.921 1.00 42.25 87 LYS A N 1
ATOM 707 C CA . LYS A 1 87 ? 1.126 -23.706 19.643 1.00 42.25 87 LYS A CA 1
ATOM 708 C C . LYS A 1 87 ? 0.630 -23.696 21.078 1.00 42.25 87 LYS A C 1
ATOM 710 O O . LYS A 1 87 ? 0.739 -22.685 21.763 1.00 42.25 87 LYS A O 1
ATOM 715 N N . GLY A 1 88 ? -0.054 -24.770 21.464 1.00 41.22 88 GLY A N 1
ATOM 716 C CA . GLY A 1 88 ? -0.585 -24.934 22.801 1.00 41.22 88 GLY A CA 1
ATOM 717 C C . GLY A 1 88 ? 0.567 -24.856 23.788 1.00 41.22 88 GLY A C 1
ATOM 718 O O . GLY A 1 88 ? 1.292 -25.827 23.981 1.00 41.22 88 GLY A O 1
ATOM 719 N N . THR A 1 89 ? 0.749 -23.703 24.418 1.00 46.38 89 THR A N 1
ATOM 720 C CA . THR A 1 89 ? 1.452 -23.643 25.687 1.00 46.38 89 THR A CA 1
ATOM 721 C C . THR A 1 89 ? 0.522 -24.310 26.689 1.00 46.38 89 THR A C 1
ATOM 723 O O . THR A 1 89 ? -0.562 -23.815 26.999 1.00 46.38 89 THR A O 1
ATOM 726 N N . LYS A 1 90 ? 0.893 -25.521 27.122 1.00 49.84 90 LYS A N 1
ATOM 727 C CA . LYS A 1 90 ? 0.215 -26.205 28.222 1.00 49.84 90 LYS A CA 1
ATOM 728 C C . LYS A 1 90 ? 0.148 -25.215 29.386 1.00 49.84 90 LYS A C 1
ATOM 730 O O . LYS A 1 90 ? 1.194 -24.767 29.848 1.00 49.84 90 LYS A O 1
ATOM 735 N N . LYS A 1 91 ? -1.061 -24.860 29.834 1.00 48.66 91 LYS A N 1
ATOM 736 C CA . LYS A 1 91 ? -1.260 -24.145 31.099 1.00 48.66 91 LYS A CA 1
ATOM 737 C C . LYS A 1 91 ? -0.532 -24.939 32.186 1.00 48.66 91 LYS A C 1
ATOM 739 O O . LYS A 1 91 ? -0.953 -26.048 32.513 1.00 48.66 91 LYS A O 1
ATOM 744 N N . SER A 1 92 ? 0.555 -24.396 32.720 1.00 53.50 92 SER A N 1
ATOM 745 C CA . SER A 1 92 ? 1.077 -24.825 34.010 1.00 53.50 92 SER A CA 1
ATOM 746 C C . SER A 1 92 ? -0.008 -24.534 35.044 1.00 53.50 92 SER A C 1
ATOM 748 O O . SER A 1 92 ? -0.491 -23.411 35.173 1.00 53.50 92 SER A O 1
ATOM 750 N N . LYS A 1 93 ? -0.469 -25.586 35.717 1.00 51.75 93 LYS A N 1
ATOM 751 C CA . LYS A 1 93 ? -1.423 -25.498 36.817 1.00 51.75 93 LYS A CA 1
ATOM 752 C C . LYS A 1 93 ? -0.688 -24.843 37.989 1.00 51.75 93 LYS A C 1
ATOM 754 O O . LYS A 1 93 ? 0.261 -25.432 38.499 1.00 51.75 93 LYS A O 1
ATOM 759 N N . CYS A 1 94 ? -1.064 -23.623 38.368 1.00 42.75 94 CYS A N 1
ATOM 760 C CA . CYS A 1 94 ? -0.583 -23.033 39.616 1.00 42.75 94 CYS A CA 1
ATOM 761 C C . CYS A 1 94 ? -1.159 -23.855 40.784 1.00 42.75 94 CYS A C 1
ATOM 763 O O . CYS A 1 94 ? -2.346 -24.188 40.733 1.00 42.75 94 CYS A O 1
ATOM 765 N N . PRO A 1 95 ? -0.354 -24.230 41.792 1.00 53.53 95 PRO A N 1
ATOM 766 C CA . PRO A 1 95 ? -0.858 -24.951 42.950 1.00 53.53 95 PRO A CA 1
ATOM 767 C C . PRO A 1 95 ? -1.711 -24.010 43.807 1.00 53.53 95 PRO A C 1
ATOM 769 O O . PRO A 1 95 ? -1.278 -22.913 44.152 1.00 53.53 95 PRO A O 1
ATOM 772 N N . GLU A 1 96 ? -2.928 -24.445 44.123 1.00 54.97 96 GLU A N 1
ATOM 773 C CA . GLU A 1 96 ? -3.760 -23.843 45.162 1.00 54.97 96 GLU A CA 1
ATOM 774 C C . GLU A 1 96 ? -3.053 -24.049 46.507 1.00 54.97 96 GLU A C 1
ATOM 776 O O . GLU A 1 96 ? -2.798 -25.182 46.920 1.00 54.97 96 GLU A O 1
ATOM 781 N N . THR A 1 97 ? -2.681 -22.956 47.168 1.00 56.34 97 THR A N 1
ATOM 782 C CA . THR A 1 97 ? -2.289 -22.971 48.578 1.00 56.34 97 THR A CA 1
ATOM 783 C C . THR A 1 97 ? -3.538 -22.712 49.413 1.00 56.34 97 THR A C 1
ATOM 785 O O . THR A 1 97 ? -4.209 -21.705 49.183 1.00 56.34 97 THR A O 1
ATOM 788 N N . ASN A 1 98 ? -3.837 -23.645 50.323 1.00 45.66 98 ASN A N 1
ATOM 789 C CA . ASN A 1 98 ? -4.873 -23.525 51.356 1.00 45.66 98 ASN A CA 1
ATOM 790 C C . ASN A 1 98 ? -4.696 -22.274 52.222 1.00 45.66 98 ASN A C 1
ATOM 792 O O . ASN A 1 98 ? -3.526 -21.889 52.452 1.00 45.66 98 ASN A O 1
#

Sequence (98 aa):
MQMAFDGTQEYLEQISNDLNTYASHAKREVIQEKDVLLLMKRQGLITEKSTFESLVEQYLPRELSNEICPYARSGNIVYPQKQFSRKGTKKSKCPETN

Organism: NCBI:txid588596

InterPro domains:
  IPR009072 Histone-fold [G3DSA:1.10.20.10] (1-82)
  IPR009072 Histone-fold [SSF47113] (9-46)
  IPR028255 Centromere protein T [PTHR46904] (10-82)
  IPR035425 CENP-T/Histone H4, histone fold [PF15511] (1-71)